Protein AF-A0A517SZT8-F1 (afdb_monomer_lite)

Organism: NCBI:txid2528025

Structure (mmCIF, N/CA/C/O backbone):
data_AF-A0A517SZT8-F1
#
_entry.id   AF-A0A517SZT8-F1
#
loop_
_atom_site.group_PDB
_atom_site.id
_atom_site.type_symbol
_atom_site.label_atom_id
_atom_site.label_alt_id
_atom_site.label_comp_id
_atom_site.label_asym_id
_atom_site.label_entity_id
_atom_site.label_seq_id
_atom_site.pdbx_PDB_ins_code
_atom_site.Cartn_x
_atom_site.Cartn_y
_atom_site.Cartn_z
_atom_site.occupancy
_atom_site.B_iso_or_equiv
_atom_site.auth_seq_id
_atom_site.auth_comp_id
_atom_site.auth_asym_id
_atom_site.auth_atom_id
_atom_site.pdbx_PDB_model_num
ATOM 1 N N . MET A 1 1 ? 9.123 15.012 -3.548 1.00 64.69 1 MET A N 1
ATOM 2 C CA . MET A 1 1 ? 8.126 13.946 -3.783 1.00 64.69 1 MET A CA 1
ATOM 3 C C . MET A 1 1 ? 8.316 13.418 -5.195 1.00 64.69 1 MET A C 1
ATOM 5 O O . MET A 1 1 ? 8.566 14.223 -6.085 1.00 64.69 1 MET A O 1
ATOM 9 N N . HIS A 1 2 ? 8.247 12.102 -5.385 1.00 80.44 2 HIS A N 1
ATOM 10 C CA . HIS A 1 2 ? 8.501 11.428 -6.664 1.00 80.44 2 HIS A CA 1
ATOM 11 C C . HIS A 1 2 ? 7.267 10.634 -7.092 1.00 80.44 2 HIS A C 1
ATOM 13 O O . HIS A 1 2 ? 6.489 10.201 -6.240 1.00 80.44 2 HIS A O 1
ATOM 19 N N . HIS A 1 3 ? 7.080 10.454 -8.399 1.00 83.38 3 HIS A N 1
ATOM 20 C CA . HIS A 1 3 ? 6.050 9.560 -8.914 1.00 83.38 3 HIS A CA 1
ATOM 21 C C . HIS A 1 3 ? 6.566 8.125 -8.902 1.00 83.38 3 HIS A C 1
ATOM 23 O O . HIS A 1 3 ? 7.719 7.869 -9.238 1.00 83.38 3 HIS A O 1
ATOM 29 N N . TYR A 1 4 ? 5.707 7.195 -8.517 1.00 83.50 4 TYR A N 1
ATOM 30 C CA . TYR A 1 4 ? 5.970 5.769 -8.494 1.00 83.50 4 TYR A CA 1
ATOM 31 C C . TYR A 1 4 ? 4.831 5.065 -9.207 1.00 83.50 4 TYR A C 1
ATOM 33 O O . TYR A 1 4 ? 3.664 5.303 -8.902 1.00 83.50 4 TYR A O 1
ATOM 41 N N . HIS A 1 5 ? 5.180 4.194 -10.138 1.00 83.50 5 HIS A N 1
ATOM 42 C CA . HIS A 1 5 ? 4.257 3.257 -10.740 1.00 83.50 5 HIS A CA 1
ATOM 43 C C . HIS A 1 5 ? 4.324 1.941 -9.970 1.00 83.50 5 HIS A C 1
ATOM 45 O O . HIS A 1 5 ? 5.411 1.412 -9.737 1.00 83.50 5 HIS A O 1
ATOM 51 N N . ILE A 1 6 ? 3.175 1.437 -9.543 1.00 84.62 6 ILE A N 1
ATOM 52 C CA . ILE A 1 6 ? 3.060 0.240 -8.720 1.00 84.62 6 ILE A CA 1
ATOM 53 C C . ILE A 1 6 ? 2.214 -0.768 -9.464 1.00 84.62 6 ILE A C 1
ATOM 55 O O . ILE A 1 6 ? 1.100 -0.451 -9.884 1.00 84.62 6 ILE A O 1
ATOM 59 N N . GLN A 1 7 ? 2.739 -1.980 -9.587 1.00 85.00 7 GLN A N 1
ATOM 60 C CA . GLN A 1 7 ? 2.054 -3.091 -10.227 1.00 85.00 7 GLN A CA 1
ATOM 61 C C . GLN A 1 7 ? 2.015 -4.301 -9.302 1.00 85.00 7 GLN A C 1
ATOM 63 O O . GLN A 1 7 ? 3.009 -4.648 -8.667 1.00 85.00 7 GLN A O 1
ATOM 68 N N . SER A 1 8 ? 0.859 -4.948 -9.205 1.00 79.94 8 SER A N 1
ATOM 69 C CA . SER A 1 8 ? 0.699 -6.200 -8.466 1.00 79.94 8 SER A CA 1
ATOM 70 C C . SER A 1 8 ? -0.482 -6.978 -9.024 1.00 79.94 8 SER A C 1
ATOM 72 O O . SER A 1 8 ? -1.626 -6.584 -8.832 1.00 79.94 8 SER A O 1
ATOM 74 N N . GLY A 1 9 ? -0.222 -8.077 -9.733 1.00 80.12 9 GLY A N 1
ATOM 75 C CA . GLY A 1 9 ? -1.284 -8.870 -10.358 1.00 80.12 9 GLY A CA 1
ATOM 76 C C . GLY A 1 9 ? -2.066 -8.050 -11.386 1.00 80.12 9 GLY A C 1
ATOM 77 O O . GLY A 1 9 ? -1.510 -7.691 -12.421 1.00 80.12 9 GLY A O 1
ATOM 78 N N . SER A 1 10 ? -3.338 -7.752 -11.098 1.00 77.06 10 SER A N 1
ATOM 79 C CA . SER A 1 10 ? -4.179 -6.867 -11.927 1.00 77.06 10 SER A CA 1
ATOM 80 C C . SER A 1 10 ? -4.264 -5.421 -11.418 1.00 77.06 10 SER A C 1
ATOM 82 O O . SER A 1 10 ? -4.901 -4.582 -12.056 1.00 77.06 10 SER A O 1
ATOM 84 N N . LEU A 1 11 ? -3.613 -5.106 -10.293 1.00 77.88 11 LEU A N 1
ATOM 85 C CA . LEU A 1 11 ? -3.454 -3.743 -9.791 1.00 77.88 11 LEU A CA 1
ATOM 86 C C . LEU A 1 11 ? -2.346 -3.026 -10.571 1.00 77.88 11 LEU A C 1
ATOM 88 O O . LEU A 1 11 ? -1.204 -3.484 -10.579 1.00 77.88 11 LEU A O 1
ATOM 92 N N . SER A 1 12 ? -2.663 -1.874 -11.162 1.00 80.75 12 SER A N 1
ATOM 93 C CA . SER A 1 12 ? -1.686 -0.943 -11.738 1.00 80.75 12 SER A CA 1
ATOM 94 C C . SER A 1 12 ? -2.081 0.473 -11.341 1.00 80.75 12 SER A C 1
ATOM 96 O O . SER A 1 12 ? -3.202 0.895 -11.620 1.00 80.75 12 SER A O 1
ATOM 98 N N . LEU A 1 13 ? -1.194 1.200 -10.664 1.00 80.19 13 LEU A N 1
ATOM 99 C CA . LEU A 1 13 ? -1.480 2.562 -10.212 1.00 80.19 13 LEU A CA 1
ATOM 100 C C . LEU A 1 13 ? -0.229 3.433 -10.194 1.00 80.19 13 LEU A C 1
ATOM 102 O O . LEU A 1 13 ? 0.882 2.944 -10.002 1.00 80.19 13 LEU A O 1
ATOM 106 N N . THR A 1 14 ? -0.425 4.739 -10.342 1.00 82.94 14 THR A N 1
ATOM 107 C CA . THR A 1 14 ? 0.643 5.734 -10.220 1.00 82.94 14 THR A CA 1
ATOM 108 C C . THR A 1 14 ? 0.364 6.619 -9.017 1.00 82.94 14 THR A C 1
ATOM 110 O O . THR A 1 14 ? -0.700 7.225 -8.925 1.00 82.94 14 THR A O 1
ATOM 113 N N . VAL A 1 15 ? 1.328 6.717 -8.107 1.00 83.81 15 VAL A N 1
ATOM 114 C CA . VAL A 1 15 ? 1.242 7.547 -6.900 1.00 83.81 15 VAL A CA 1
ATOM 115 C C . VAL A 1 15 ? 2.412 8.480 -6.765 1.00 83.81 15 VAL A C 1
ATOM 117 O O . VAL A 1 15 ? 3.541 8.152 -7.114 1.00 83.81 15 VAL A O 1
ATOM 120 N N . GLN A 1 16 ? 2.150 9.624 -6.150 1.00 84.62 16 GLN A N 1
ATOM 121 C CA . GLN A 1 16 ? 3.195 10.502 -5.670 1.00 84.62 16 GLN A CA 1
ATOM 122 C C . GLN A 1 16 ? 3.514 10.174 -4.206 1.00 84.62 16 GLN A C 1
ATOM 124 O O . GLN A 1 16 ? 2.635 10.215 -3.349 1.00 84.62 16 GLN A O 1
ATOM 129 N N . ALA A 1 17 ? 4.769 9.841 -3.914 1.00 85.25 17 ALA A N 1
ATOM 130 C CA . ALA A 1 17 ? 5.213 9.515 -2.562 1.00 85.25 17 ALA A CA 1
ATOM 131 C C . ALA A 1 17 ? 6.625 10.048 -2.286 1.00 85.25 17 ALA A C 1
ATOM 133 O O . ALA A 1 17 ? 7.356 10.480 -3.180 1.00 85.25 17 ALA A O 1
ATOM 134 N N . GLU A 1 18 ? 7.029 10.035 -1.019 1.00 84.50 18 GLU A N 1
ATOM 135 C CA . GLU A 1 18 ? 8.402 10.371 -0.621 1.00 84.50 18 GLU A CA 1
ATOM 136 C C . GLU A 1 18 ? 9.350 9.172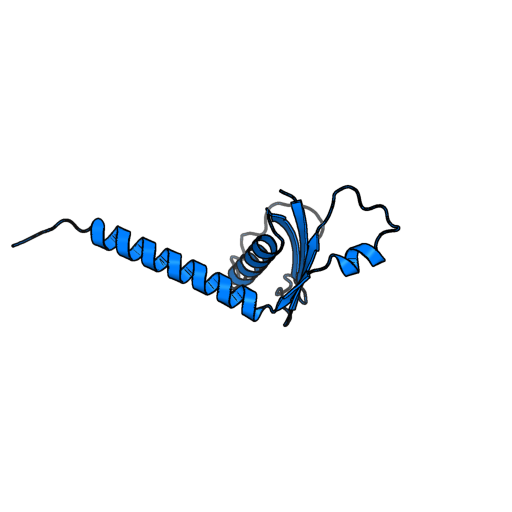 -0.739 1.00 84.50 18 GLU A C 1
ATOM 138 O O . GLU A 1 18 ? 10.542 9.357 -0.957 1.00 84.50 18 GLU A O 1
ATOM 143 N N . SER A 1 19 ? 8.827 7.946 -0.649 1.00 85.56 19 SER A N 1
ATOM 144 C CA . SER A 1 19 ? 9.595 6.707 -0.784 1.00 85.56 19 SER A CA 1
ATOM 145 C C . SER A 1 19 ? 8.775 5.614 -1.469 1.00 85.56 19 SER A C 1
ATOM 147 O O . SER A 1 19 ? 7.542 5.627 -1.415 1.00 85.56 19 SER A O 1
ATOM 149 N N . SER A 1 20 ? 9.461 4.633 -2.060 1.00 84.38 20 SER A N 1
ATOM 150 C CA . SER A 1 20 ? 8.845 3.441 -2.663 1.00 84.38 20 SER A CA 1
ATOM 151 C C . SER A 1 20 ? 7.987 2.656 -1.664 1.00 84.38 20 SER A C 1
ATOM 153 O O . SER A 1 20 ? 6.922 2.157 -2.014 1.00 84.38 20 SER A O 1
ATOM 155 N N . GLN A 1 21 ? 8.400 2.612 -0.396 1.00 85.56 21 GLN A N 1
ATOM 156 C CA . GLN A 1 21 ? 7.662 1.943 0.675 1.00 85.56 21 GLN A CA 1
ATOM 157 C C . GLN A 1 21 ? 6.339 2.649 1.009 1.00 85.56 21 GLN A C 1
ATOM 159 O O . GLN A 1 21 ? 5.311 1.992 1.154 1.00 85.56 21 GLN A O 1
ATOM 164 N N . LYS A 1 22 ? 6.333 3.989 1.068 1.00 86.06 22 LYS A N 1
ATOM 165 C CA . LYS A 1 22 ? 5.098 4.777 1.244 1.00 86.06 22 LYS A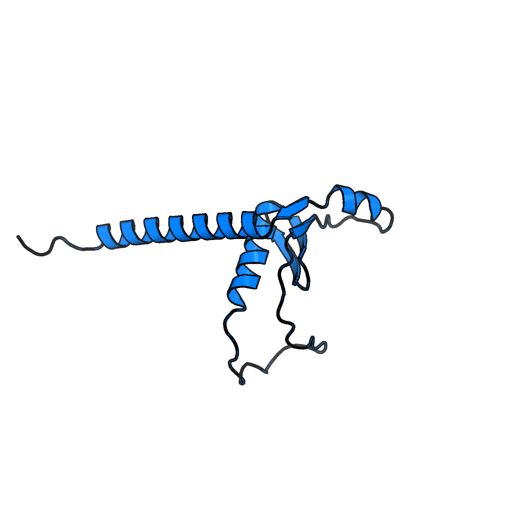 CA 1
ATOM 166 C C . LYS A 1 22 ? 4.154 4.603 0.055 1.00 86.06 22 LYS A C 1
ATOM 168 O O . LYS A 1 22 ? 2.946 4.487 0.242 1.00 86.06 22 LYS A O 1
ATOM 173 N N . ALA A 1 23 ? 4.715 4.538 -1.149 1.00 86.12 23 ALA A N 1
ATOM 174 C CA . ALA A 1 23 ? 3.963 4.274 -2.365 1.00 86.12 23 ALA A CA 1
ATO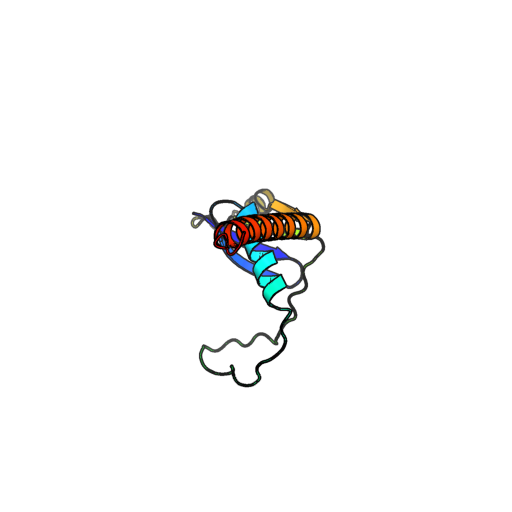M 175 C C . ALA A 1 23 ? 3.265 2.897 -2.290 1.00 86.12 23 ALA A C 1
ATOM 177 O O . ALA A 1 23 ? 2.055 2.806 -2.497 1.00 86.12 23 ALA A O 1
ATOM 178 N N . ALA A 1 24 ? 3.997 1.845 -1.903 1.00 86.19 24 ALA A N 1
ATOM 179 C CA . ALA A 1 24 ? 3.456 0.493 -1.732 1.00 86.19 24 ALA A CA 1
ATOM 180 C C . ALA A 1 24 ? 2.361 0.411 -0.656 1.00 86.19 24 ALA A C 1
ATOM 182 O O . ALA A 1 24 ? 1.339 -0.238 -0.867 1.00 86.19 24 ALA A O 1
ATOM 183 N N . LEU A 1 25 ? 2.537 1.096 0.478 1.00 87.56 25 LEU A N 1
ATOM 184 C CA . LEU A 1 25 ? 1.510 1.170 1.523 1.00 87.56 25 LEU A CA 1
ATOM 185 C C . LEU A 1 25 ? 0.220 1.819 1.014 1.00 87.56 25 LEU A C 1
ATOM 187 O O . LEU A 1 25 ? -0.868 1.341 1.326 1.00 87.56 25 LEU A O 1
ATOM 191 N N . TRP A 1 26 ? 0.331 2.875 0.204 1.00 85.69 26 TRP A N 1
ATOM 192 C CA . TRP A 1 26 ? -0.835 3.512 -0.408 1.00 85.69 26 TRP A CA 1
ATOM 193 C C . TRP A 1 26 ? -1.543 2.579 -1.396 1.00 85.69 26 TRP A C 1
ATOM 195 O O . TRP A 1 26 ? -2.770 2.516 -1.403 1.00 85.69 26 TRP A O 1
ATOM 205 N N . ALA A 1 27 ? -0.778 1.810 -2.178 1.00 85.12 27 ALA A N 1
ATOM 206 C CA . ALA A 1 27 ? -1.321 0.807 -3.090 1.00 85.12 27 ALA A CA 1
ATOM 207 C C . ALA A 1 27 ? -2.130 -0.274 -2.364 1.00 85.12 27 ALA A C 1
ATOM 209 O O . ALA A 1 27 ? -3.251 -0.582 -2.765 1.00 85.12 27 ALA A O 1
ATOM 210 N N . ILE A 1 28 ? -1.590 -0.809 -1.266 1.00 84.88 28 ILE A N 1
ATOM 211 C CA . ILE A 1 28 ? -2.299 -1.782 -0.427 1.00 84.88 28 ILE A CA 1
ATOM 212 C C . ILE A 1 28 ? -3.536 -1.163 0.208 1.00 84.88 28 ILE A C 1
ATOM 214 O O . ILE A 1 28 ? -4.601 -1.766 0.169 1.00 84.88 28 ILE A O 1
ATOM 218 N N . HIS A 1 29 ? -3.423 0.048 0.749 1.00 84.44 29 HIS A N 1
ATOM 219 C CA . HIS A 1 29 ? -4.563 0.742 1.330 1.00 84.44 29 HIS A CA 1
ATOM 220 C C . HIS A 1 29 ? -5.706 0.907 0.313 1.00 84.44 29 HIS A C 1
ATOM 222 O O . HIS A 1 29 ? -6.843 0.569 0.627 1.00 84.44 29 HIS A O 1
ATOM 228 N N . GLN A 1 30 ? -5.409 1.337 -0.919 1.00 81.00 30 GLN A N 1
ATOM 229 C CA . GLN A 1 30 ? -6.405 1.420 -1.994 1.00 81.00 30 GLN A CA 1
ATOM 230 C C . GLN A 1 30 ? -7.023 0.057 -2.323 1.00 81.00 30 GLN A C 1
ATOM 232 O O . GLN A 1 30 ? -8.243 -0.053 -2.415 1.00 81.00 30 GLN A O 1
ATOM 237 N N . ALA A 1 31 ? -6.208 -0.994 -2.441 1.00 78.00 31 ALA A N 1
ATOM 238 C CA . ALA A 1 31 ? -6.705 -2.342 -2.705 1.00 78.00 31 ALA A CA 1
ATOM 239 C C . ALA A 1 31 ? -7.605 -2.868 -1.569 1.00 78.00 31 ALA A C 1
ATOM 241 O O . ALA A 1 31 ? -8.624 -3.505 -1.825 1.00 78.00 31 ALA A O 1
ATOM 242 N N . MET A 1 32 ? -7.283 -2.562 -0.310 1.00 77.88 32 MET A N 1
ATOM 243 C CA . MET A 1 32 ? -8.094 -2.951 0.850 1.00 77.88 32 MET A CA 1
ATOM 244 C C . MET A 1 32 ? -9.401 -2.154 0.956 1.00 77.88 32 MET A C 1
ATOM 246 O O . MET A 1 32 ? -10.402 -2.688 1.431 1.00 77.88 32 MET A O 1
ATOM 250 N N . GLN A 1 33 ? -9.433 -0.913 0.463 1.00 73.62 33 GLN A N 1
ATOM 251 C CA . GLN A 1 33 ? -10.663 -0.117 0.373 1.00 73.62 33 GLN A CA 1
ATOM 252 C C . GLN A 1 33 ? -11.656 -0.647 -0.681 1.00 73.62 33 GLN A C 1
ATOM 254 O O . GLN A 1 33 ? -12.837 -0.310 -0.620 1.00 73.62 33 GLN A O 1
ATOM 259 N N . GLN A 1 34 ? -11.230 -1.513 -1.609 1.00 63.91 34 GLN A N 1
ATOM 260 C CA . GLN A 1 34 ? -12.099 -2.091 -2.648 1.00 63.91 34 GLN A CA 1
ATOM 261 C C . GLN A 1 34 ? -12.958 -3.281 -2.184 1.00 63.91 34 GLN A C 1
ATOM 263 O O . GLN A 1 34 ? -13.713 -3.839 -2.978 1.00 63.91 34 GLN A O 1
ATOM 268 N N . VAL A 1 35 ? -12.907 -3.659 -0.902 1.00 52.72 35 VAL A N 1
ATOM 269 C CA . VAL A 1 35 ? -13.693 -4.779 -0.340 1.00 52.72 35 VAL A CA 1
ATOM 270 C C . VAL A 1 35 ? -15.152 -4.384 -0.007 1.00 52.72 35 VAL A C 1
ATOM 272 O O . VAL A 1 35 ? -15.891 -5.164 0.586 1.00 52.72 35 VAL A O 1
ATOM 275 N N . LEU A 1 36 ? -15.633 -3.212 -0.440 1.00 39.09 36 LEU A N 1
ATOM 276 C CA . LEU A 1 36 ? -17.055 -2.839 -0.365 1.00 39.09 36 LEU A CA 1
ATOM 277 C C . LEU A 1 36 ? -17.716 -2.876 -1.755 1.00 39.09 36 LEU A C 1
ATOM 279 O O . LEU A 1 36 ? -17.538 -1.948 -2.548 1.00 39.09 36 LEU A O 1
ATOM 283 N N . PRO A 1 37 ? -18.512 -3.912 -2.082 1.00 43.94 37 PRO A N 1
ATOM 284 C CA . PRO A 1 37 ? -19.300 -3.905 -3.299 1.00 43.94 37 PRO A CA 1
ATOM 285 C C . PRO A 1 37 ? -20.604 -3.093 -3.157 1.00 43.94 37 PRO A C 1
ATOM 287 O O . PRO A 1 37 ? -21.519 -3.477 -2.438 1.00 43.94 37 PRO A O 1
ATOM 290 N N . ILE A 1 38 ? -20.684 -2.066 -4.015 1.00 41.62 38 ILE A N 1
ATOM 291 C CA . ILE A 1 38 ? -21.845 -1.643 -4.826 1.00 41.62 38 ILE A CA 1
ATOM 292 C C . ILE A 1 38 ? -22.883 -0.740 -4.135 1.00 41.62 38 ILE A C 1
ATOM 294 O O . ILE A 1 38 ? -23.929 -1.195 -3.684 1.00 41.62 38 ILE A O 1
ATOM 298 N N . ASP A 1 39 ? -22.673 0.574 -4.246 1.00 36.25 39 ASP A N 1
ATOM 299 C CA . ASP A 1 39 ? -23.793 1.467 -4.550 1.00 36.25 39 ASP A CA 1
ATOM 300 C C . ASP A 1 39 ? -24.035 1.411 -6.078 1.00 36.25 39 ASP A C 1
ATOM 302 O O . ASP A 1 39 ? -23.099 1.668 -6.847 1.00 36.25 39 ASP A O 1
ATOM 306 N N . PRO A 1 40 ? -25.222 0.996 -6.561 1.00 44.72 40 PRO A N 1
ATOM 307 C CA . PRO A 1 40 ? -25.537 0.978 -7.988 1.00 44.72 40 PRO A CA 1
ATOM 308 C C . PRO A 1 40 ? -25.858 2.373 -8.560 1.00 44.72 40 PRO A C 1
ATOM 310 O O . PRO A 1 40 ? -26.138 2.468 -9.750 1.00 44.72 40 PRO A O 1
ATOM 313 N N . ALA A 1 41 ? -25.836 3.446 -7.761 1.00 41.97 41 ALA A N 1
ATOM 314 C CA . ALA A 1 41 ? -26.196 4.799 -8.191 1.00 41.97 41 ALA A CA 1
ATOM 315 C C . ALA A 1 41 ? -24.999 5.752 -8.372 1.00 41.97 41 ALA A C 1
ATOM 317 O O . ALA A 1 41 ? -25.185 6.877 -8.829 1.00 41.97 41 ALA A O 1
ATOM 318 N N . ALA A 1 42 ? -23.765 5.320 -8.092 1.00 41.97 42 ALA A N 1
ATOM 319 C CA . ALA A 1 42 ? -22.561 6.124 -8.344 1.00 41.97 42 ALA A CA 1
ATOM 320 C C . ALA A 1 42 ? -22.071 6.062 -9.810 1.00 41.97 42 ALA A C 1
ATOM 322 O O . ALA A 1 42 ? -20.912 6.351 -10.100 1.00 41.97 42 ALA A O 1
ATOM 323 N N . GLU A 1 43 ? -22.946 5.694 -10.749 1.00 42.75 43 GLU A N 1
ATOM 324 C CA . GLU A 1 43 ? -22.722 5.895 -12.180 1.00 42.75 43 GLU A CA 1
ATOM 325 C C . GLU A 1 43 ? -23.131 7.316 -12.558 1.00 42.75 43 GLU A C 1
ATOM 327 O O . GLU A 1 43 ? -24.215 7.536 -13.087 1.00 42.75 43 GLU A O 1
ATOM 332 N N . SER A 1 44 ? -22.295 8.312 -12.275 1.00 43.78 44 SER A N 1
ATOM 333 C CA . SER A 1 44 ? -22.380 9.599 -12.969 1.00 43.78 44 SER A CA 1
ATOM 334 C C . SER A 1 44 ? -21.099 10.387 -12.780 1.00 43.78 44 SER A C 1
ATOM 336 O O . SER A 1 44 ? -20.680 10.654 -11.661 1.00 43.78 44 SER A O 1
ATOM 338 N N . THR A 1 45 ? -20.551 10.824 -13.912 1.00 40.12 45 THR A N 1
ATOM 339 C CA . THR A 1 45 ? -19.399 11.718 -14.088 1.00 40.12 45 THR A CA 1
ATOM 340 C C . THR A 1 45 ? -18.014 11.094 -13.891 1.00 40.12 45 THR A C 1
ATOM 342 O O . THR A 1 45 ? -17.397 11.242 -12.848 1.00 40.12 45 THR A O 1
ATOM 345 N N . GLN A 1 46 ? -17.461 10.495 -14.953 1.00 39.66 46 GLN A N 1
ATOM 346 C CA . GLN A 1 46 ? -16.405 11.130 -15.767 1.00 39.66 46 GLN A CA 1
ATOM 347 C C . GLN A 1 46 ? -15.832 10.161 -16.825 1.00 39.66 46 GLN A C 1
ATOM 349 O O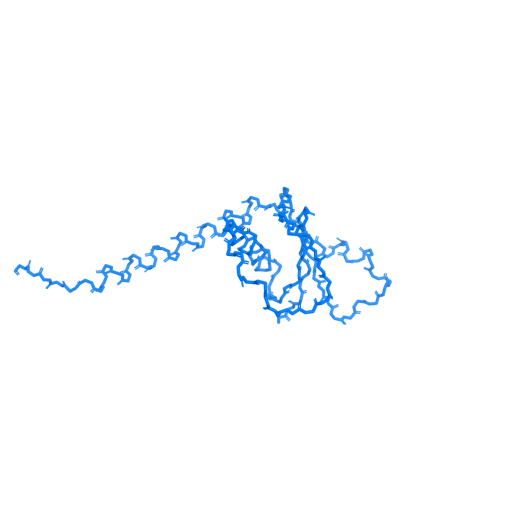 . GLN A 1 46 ? -15.372 9.080 -16.492 1.00 39.66 46 GLN A O 1
ATOM 354 N N . SER A 1 47 ? -15.871 10.627 -18.080 1.00 36.12 47 SER A N 1
ATOM 355 C CA . SER A 1 47 ? -15.061 10.282 -19.263 1.00 36.12 47 SER A CA 1
ATOM 356 C C . SER A 1 47 ? -14.856 8.817 -19.686 1.00 36.12 47 SER A C 1
ATOM 358 O O . SER A 1 47 ? -14.187 8.040 -19.020 1.00 36.12 47 SER A O 1
ATOM 360 N N . ASP A 1 48 ? -15.387 8.525 -20.881 1.00 37.28 48 ASP A N 1
ATOM 361 C CA . ASP A 1 48 ? -14.893 7.614 -21.930 1.00 37.28 48 ASP A CA 1
ATOM 362 C C . ASP A 1 48 ? -13.561 6.904 -21.620 1.00 37.28 48 ASP A C 1
ATOM 364 O O . ASP A 1 48 ? -12.496 7.460 -21.849 1.00 37.28 48 ASP A O 1
ATOM 368 N N . GLU A 1 49 ? -13.661 5.700 -21.053 1.00 37.44 49 GLU A N 1
ATOM 369 C CA . GLU A 1 49 ? -12.751 4.542 -21.119 1.00 37.44 49 GLU A CA 1
ATOM 370 C C . GLU A 1 49 ? -13.138 3.633 -19.944 1.00 37.44 49 GLU A C 1
ATOM 372 O O . GLU A 1 49 ? -12.604 3.710 -18.846 1.00 37.44 49 GLU A O 1
ATOM 377 N N . GLN A 1 50 ? -14.163 2.810 -20.140 1.00 42.25 50 GLN A N 1
ATOM 378 C CA . GLN A 1 50 ? -14.675 1.891 -19.128 1.00 42.25 50 GLN A CA 1
ATOM 379 C C . GLN A 1 50 ? -13.698 0.708 -18.963 1.00 42.25 50 GLN A C 1
ATOM 381 O O . GLN A 1 50 ? -13.631 -0.112 -19.882 1.00 42.25 50 GLN A O 1
ATOM 386 N N . PRO A 1 51 ? -12.992 0.497 -17.828 1.00 40.44 51 PRO A N 1
ATOM 387 C CA . PRO A 1 51 ? -12.574 -0.844 -17.497 1.00 40.44 51 PRO A CA 1
ATOM 388 C C . PRO A 1 51 ? -13.745 -1.483 -16.755 1.00 40.44 51 PRO A C 1
ATOM 390 O O . PRO A 1 51 ? -14.225 -0.997 -15.729 1.00 40.44 51 PRO A O 1
ATOM 393 N N . THR A 1 52 ? -14.224 -2.595 -17.298 1.00 39.19 52 THR A N 1
ATOM 394 C CA . THR A 1 52 ? -14.870 -3.681 -16.560 1.00 39.19 52 THR A CA 1
ATOM 395 C C . THR A 1 52 ? -14.414 -3.647 -15.105 1.00 39.19 52 THR A C 1
ATOM 397 O O . THR A 1 52 ? -13.206 -3.641 -14.893 1.00 39.19 52 THR A O 1
ATOM 400 N N . LYS A 1 53 ? -15.346 -3.571 -14.142 1.00 47.41 53 LYS A N 1
ATOM 401 C CA . LYS A 1 53 ? -15.113 -3.539 -12.684 1.00 47.41 53 LYS A CA 1
ATOM 402 C C . LYS A 1 53 ? -14.178 -4.696 -12.295 1.00 47.41 53 LYS A C 1
ATOM 404 O O . LYS A 1 53 ? -14.616 -5.796 -11.966 1.00 47.41 53 LYS A O 1
ATOM 409 N N . LEU A 1 54 ? -12.881 -4.482 -12.476 1.00 48.22 54 LEU A N 1
ATOM 410 C CA . LEU A 1 54 ? -11.861 -5.506 -12.401 1.00 48.22 54 LEU A CA 1
ATOM 411 C C . LEU A 1 54 ? -11.554 -5.583 -10.923 1.00 48.22 54 LEU A C 1
ATOM 413 O O . LEU A 1 54 ? -11.017 -4.634 -10.357 1.00 48.22 54 LEU A O 1
ATOM 417 N N . VAL A 1 55 ? -11.950 -6.682 -10.288 1.00 56.03 55 VAL A N 1
ATOM 418 C CA . VAL A 1 55 ? -11.447 -7.018 -8.960 1.00 56.03 55 VAL A CA 1
ATOM 419 C C . VAL A 1 55 ? -9.924 -6.922 -9.053 1.00 56.03 55 VAL A C 1
ATOM 421 O O . VAL A 1 55 ? -9.297 -7.672 -9.808 1.00 56.03 55 VAL A O 1
ATOM 424 N N . GLN A 1 56 ? -9.339 -5.932 -8.380 1.00 63.56 56 GLN A N 1
ATOM 425 C CA . GLN A 1 56 ? -7.897 -5.746 -8.387 1.00 63.56 56 GLN A CA 1
ATOM 426 C C . GLN A 1 56 ? -7.313 -6.826 -7.484 1.00 63.56 56 GLN A C 1
ATOM 428 O O . GLN A 1 56 ? -7.439 -6.795 -6.262 1.00 63.56 56 GLN A O 1
ATOM 433 N N . VAL A 1 57 ? -6.743 -7.846 -8.112 1.00 67.00 57 VAL A N 1
ATOM 434 C CA . VAL A 1 57 ? -6.120 -8.972 -7.438 1.00 67.00 57 VAL A CA 1
ATOM 435 C C . VAL A 1 57 ? -4.679 -8.584 -7.187 1.00 67.00 57 VAL A C 1
ATOM 437 O O . VAL A 1 57 ? -3.896 -8.436 -8.126 1.00 67.00 57 VAL A O 1
ATOM 440 N N . LEU A 1 58 ? -4.342 -8.441 -5.909 1.00 75.94 58 LEU A N 1
ATOM 441 C CA . LEU A 1 58 ? -2.959 -8.340 -5.472 1.00 75.94 58 LEU A CA 1
ATOM 442 C C . LEU A 1 58 ? -2.262 -9.678 -5.736 1.00 75.94 58 LEU A C 1
ATOM 444 O O . LEU A 1 58 ? -2.752 -10.734 -5.331 1.00 75.94 58 LEU A O 1
ATOM 448 N N . ALA A 1 59 ? -1.117 -9.637 -6.410 1.00 81.12 59 ALA A N 1
ATOM 449 C CA . ALA A 1 59 ? -0.245 -10.801 -6.528 1.00 81.12 59 ALA A CA 1
ATOM 450 C C . ALA A 1 59 ? 0.526 -11.032 -5.216 1.00 81.12 59 ALA A C 1
ATOM 452 O O . ALA A 1 59 ? 0.424 -10.250 -4.275 1.00 81.12 59 ALA A O 1
ATOM 453 N N . ASP A 1 60 ? 1.348 -12.082 -5.155 1.00 84.19 60 ASP A N 1
ATOM 454 C CA . ASP A 1 60 ? 2.261 -12.325 -4.023 1.00 84.19 60 ASP A CA 1
ATOM 455 C C . ASP A 1 60 ? 3.290 -11.189 -3.837 1.00 84.19 60 ASP A C 1
ATOM 457 O O . ASP A 1 60 ? 3.794 -10.948 -2.738 1.00 84.19 60 ASP A O 1
ATOM 461 N N . SER A 1 61 ? 3.572 -10.446 -4.911 1.00 85.19 61 SER A N 1
ATOM 462 C CA . SER A 1 61 ? 4.563 -9.371 -4.949 1.00 85.19 61 SER A CA 1
ATOM 463 C C . SER A 1 61 ? 3.980 -8.068 -5.514 1.00 85.19 61 SER A C 1
ATOM 465 O O . SER A 1 61 ? 3.130 -8.088 -6.407 1.00 85.19 61 SER A O 1
ATOM 467 N N . LEU A 1 62 ? 4.479 -6.933 -5.024 1.00 85.12 62 LEU A N 1
ATOM 468 C CA . LEU A 1 62 ? 4.312 -5.600 -5.598 1.00 85.12 62 LEU A CA 1
ATOM 469 C C . LEU A 1 62 ? 5.622 -5.165 -6.235 1.00 85.12 62 LEU A C 1
ATOM 471 O O . LEU A 1 62 ? 6.679 -5.216 -5.606 1.00 85.12 62 LEU A O 1
ATOM 475 N N . GLU A 1 63 ? 5.535 -4.671 -7.456 1.00 86.69 63 GLU A N 1
ATOM 476 C CA . GLU A 1 63 ? 6.637 -4.057 -8.176 1.00 86.69 63 GLU A CA 1
ATOM 477 C C . GLU A 1 63 ? 6.460 -2.543 -8.124 1.00 86.69 63 GLU A C 1
ATOM 479 O O . GLU A 1 63 ? 5.456 -2.012 -8.594 1.00 86.69 63 GLU A O 1
ATOM 484 N N . VAL A 1 64 ? 7.414 -1.843 -7.513 1.00 86.50 64 VAL A N 1
ATOM 485 C CA . VAL A 1 64 ? 7.399 -0.385 -7.365 1.00 86.50 64 VAL A CA 1
ATOM 486 C C . VAL A 1 64 ? 8.501 0.205 -8.226 1.00 86.50 64 VAL A C 1
ATOM 488 O O . VAL A 1 64 ? 9.687 0.046 -7.932 1.00 86.50 64 VAL A O 1
ATOM 491 N N . THR A 1 65 ? 8.106 0.914 -9.273 1.00 84.62 65 THR A N 1
ATOM 492 C CA . THR A 1 65 ? 9.013 1.550 -10.227 1.00 84.62 65 THR A CA 1
ATOM 493 C C . THR A 1 65 ? 8.985 3.063 -10.026 1.00 84.62 65 THR A C 1
ATOM 495 O O . THR A 1 65 ? 7.922 3.668 -10.175 1.00 84.62 65 THR A O 1
ATOM 498 N N . PRO A 1 66 ? 10.109 3.718 -9.695 1.00 82.38 66 PRO A N 1
ATOM 499 C CA . PRO A 1 66 ? 10.166 5.174 -9.667 1.00 82.38 66 PRO A CA 1
ATOM 500 C C . PRO A 1 66 ? 10.033 5.724 -11.093 1.00 82.38 66 PRO A C 1
ATOM 502 O O . PRO A 1 66 ? 10.818 5.393 -11.982 1.00 82.38 66 PRO A O 1
ATOM 505 N N . LEU A 1 67 ? 9.039 6.581 -11.303 1.00 74.31 67 LEU A N 1
ATOM 506 C CA . LEU A 1 67 ? 8.814 7.300 -12.547 1.00 74.31 67 LEU A CA 1
ATOM 507 C C . LEU A 1 67 ? 9.523 8.657 -12.448 1.00 74.31 67 LEU A C 1
ATOM 509 O O . LEU A 1 67 ? 8.926 9.679 -12.101 1.00 74.31 67 LEU A O 1
ATOM 513 N N . ASP A 1 68 ? 10.832 8.658 -12.704 1.00 67.19 68 ASP A N 1
ATOM 514 C CA . ASP A 1 68 ? 11.566 9.906 -12.916 1.00 67.19 68 ASP A CA 1
ATOM 515 C C . ASP A 1 68 ? 11.008 10.587 -14.173 1.00 67.19 68 ASP A C 1
ATOM 517 O O . ASP A 1 68 ? 10.953 9.980 -15.244 1.00 67.19 68 ASP A O 1
ATOM 521 N N . GLN A 1 69 ? 10.627 11.864 -14.067 1.00 56.12 69 GLN A N 1
ATOM 522 C CA . GLN A 1 69 ? 10.011 12.653 -15.153 1.00 56.12 69 GLN A CA 1
ATOM 523 C C . GLN A 1 69 ? 10.912 12.838 -16.403 1.00 56.12 69 GLN A C 1
ATOM 525 O O . GLN A 1 69 ? 10.534 13.544 -17.330 1.00 56.12 69 GLN A O 1
ATOM 530 N N . ALA A 1 70 ? 12.093 12.212 -16.451 1.00 50.94 70 ALA A N 1
ATOM 531 C CA . ALA A 1 70 ? 13.106 12.365 -17.497 1.00 50.94 70 ALA A CA 1
ATOM 532 C C . ALA A 1 70 ? 13.440 11.063 -18.262 1.00 50.94 70 ALA A C 1
ATOM 534 O O . ALA A 1 70 ? 14.423 11.021 -19.006 1.00 50.94 70 ALA A O 1
ATOM 535 N N . ALA A 1 71 ? 12.680 9.977 -18.084 1.00 50.47 71 ALA A N 1
ATOM 536 C CA . ALA A 1 71 ? 13.018 8.693 -18.698 1.00 50.47 71 ALA A CA 1
ATOM 537 C C . ALA A 1 71 ? 12.678 8.645 -20.204 1.00 50.47 71 ALA A C 1
ATOM 539 O O . ALA A 1 71 ? 11.580 8.280 -20.612 1.00 50.47 71 ALA A O 1
ATOM 540 N N . ALA A 1 72 ? 13.663 8.988 -21.039 1.00 50.62 72 ALA A N 1
ATOM 541 C CA . ALA A 1 72 ? 13.687 8.672 -22.467 1.00 50.62 72 ALA A CA 1
ATOM 542 C C . ALA A 1 72 ? 13.545 7.146 -22.718 1.00 50.62 72 ALA A C 1
ATOM 544 O O . ALA A 1 72 ? 14.007 6.349 -21.894 1.00 50.62 72 ALA A O 1
ATOM 545 N N . PRO A 1 73 ? 12.996 6.712 -23.874 1.00 53.84 73 PRO A N 1
ATOM 546 C CA . PRO A 1 73 ? 12.663 5.305 -24.162 1.00 53.84 73 PRO A CA 1
ATOM 547 C C . PRO A 1 73 ? 13.850 4.323 -24.119 1.00 53.84 73 PRO A C 1
ATOM 549 O O . PRO A 1 73 ? 13.647 3.118 -24.007 1.00 53.84 73 PRO A O 1
ATOM 552 N N . ALA A 1 74 ? 15.095 4.811 -24.144 1.00 54.41 74 ALA A N 1
ATOM 553 C CA . ALA A 1 74 ? 16.304 3.989 -2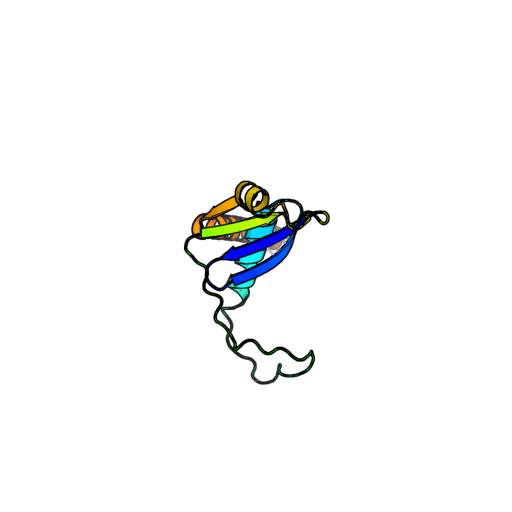4.052 1.00 54.41 74 ALA A CA 1
ATOM 554 C C . ALA A 1 74 ? 16.554 3.366 -22.657 1.00 54.41 74 ALA A C 1
ATOM 556 O O . ALA A 1 74 ? 17.460 2.550 -22.511 1.00 54.41 74 ALA A O 1
ATOM 557 N N . GLN A 1 75 ? 15.775 3.726 -21.629 1.00 54.34 75 GLN A N 1
ATOM 558 C CA . GLN A 1 75 ? 16.017 3.312 -20.239 1.00 54.34 75 GLN A CA 1
ATOM 559 C C . GLN A 1 75 ? 15.127 2.163 -19.737 1.00 54.34 75 GLN A C 1
ATOM 561 O O . GLN A 1 75 ? 15.134 1.881 -18.546 1.00 54.34 75 GLN A O 1
ATOM 566 N N . SER A 1 76 ? 14.392 1.453 -20.600 1.00 53.09 76 SER A N 1
ATOM 567 C CA . SER A 1 76 ? 13.526 0.331 -20.176 1.00 53.09 76 SER A CA 1
ATOM 568 C C . SER A 1 76 ? 14.273 -0.769 -19.389 1.00 53.09 76 SER A C 1
ATOM 570 O O . SER A 1 76 ? 13.757 -1.278 -18.393 1.00 53.09 76 SER A O 1
ATOM 572 N N . LEU A 1 77 ? 15.531 -1.054 -19.748 1.00 55.75 77 LEU A N 1
ATOM 573 C CA . LEU A 1 77 ? 16.410 -1.945 -18.973 1.00 55.75 77 LEU A CA 1
ATOM 574 C C . LEU A 1 77 ? 16.802 -1.348 -17.610 1.00 55.75 77 LEU A C 1
ATOM 576 O O . LEU A 1 77 ? 16.748 -2.043 -16.602 1.00 55.75 77 LEU A O 1
ATOM 580 N N . ALA A 1 78 ? 17.108 -0.049 -17.552 1.00 57.97 78 ALA A N 1
ATOM 581 C CA . ALA A 1 78 ? 17.454 0.646 -16.309 1.00 57.97 78 ALA A CA 1
ATOM 582 C C . ALA A 1 78 ? 16.247 0.827 -15.364 1.00 57.97 78 ALA A C 1
ATOM 584 O O . ALA A 1 78 ? 16.407 0.878 -14.146 1.00 57.97 78 ALA A O 1
ATOM 585 N N . LEU A 1 79 ? 15.025 0.896 -15.902 1.00 60.59 79 LEU A N 1
ATOM 586 C CA . LEU A 1 79 ? 13.791 0.907 -15.111 1.00 60.59 79 LEU A CA 1
ATOM 587 C C . LEU A 1 79 ? 13.585 -0.429 -14.386 1.00 60.59 79 LEU A C 1
ATOM 589 O O . LEU A 1 79 ? 13.174 -0.431 -13.226 1.00 60.59 79 LEU A O 1
ATOM 593 N N . SER A 1 80 ? 13.950 -1.548 -15.023 1.00 60.38 80 SER A N 1
ATOM 594 C CA . SER A 1 80 ? 13.898 -2.876 -14.396 1.00 60.38 80 SER A CA 1
ATOM 595 C C . SER A 1 80 ? 14.851 -2.976 -13.198 1.00 60.38 80 SER A C 1
ATOM 597 O O . SER A 1 80 ? 14.484 -3.546 -12.176 1.00 60.38 80 SER A O 1
ATOM 599 N N . GLU A 1 81 ? 16.035 -2.354 -13.265 1.00 64.12 81 GLU A N 1
ATOM 600 C CA . GLU A 1 81 ? 16.988 -2.309 -12.140 1.00 64.12 81 GLU A CA 1
ATOM 601 C C . GLU A 1 81 ? 16.528 -1.401 -10.989 1.00 64.12 81 GLU A C 1
ATOM 603 O O . GLU A 1 81 ? 16.874 -1.624 -9.831 1.00 64.12 81 GLU A O 1
ATOM 608 N N . ARG A 1 82 ? 15.725 -0.377 -11.293 1.00 69.44 82 ARG A N 1
ATOM 609 C CA . ARG A 1 82 ? 15.142 0.532 -10.292 1.00 69.44 82 ARG A CA 1
ATOM 610 C C . ARG A 1 82 ? 13.834 0.014 -9.699 1.00 69.44 82 ARG A C 1
ATOM 612 O O . ARG A 1 82 ? 13.300 0.623 -8.771 1.00 69.44 82 ARG A O 1
ATOM 619 N N . THR A 1 83 ? 13.311 -1.085 -10.233 1.00 80.12 83 THR A N 1
ATOM 620 C CA . THR A 1 83 ? 12.069 -1.692 -9.767 1.00 80.12 83 THR A CA 1
ATOM 621 C C . THR A 1 83 ? 12.324 -2.405 -8.447 1.00 80.12 83 THR A C 1
ATOM 623 O O . THR A 1 83 ? 13.047 -3.397 -8.374 1.00 80.12 83 THR A O 1
ATOM 626 N N . THR A 1 84 ? 11.711 -1.904 -7.380 1.00 85.06 84 THR A N 1
ATOM 627 C CA . THR A 1 84 ? 11.767 -2.552 -6.069 1.00 85.06 84 THR A CA 1
ATOM 628 C C . THR A 1 84 ? 10.627 -3.553 -5.962 1.00 85.06 84 THR A C 1
ATOM 630 O O . THR A 1 84 ? 9.463 -3.166 -6.051 1.00 85.06 84 THR A O 1
ATOM 633 N N . LYS A 1 85 ? 10.950 -4.831 -5.744 1.00 86.44 85 LYS A N 1
ATOM 634 C CA . LYS A 1 85 ? 9.947 -5.866 -5.464 1.00 86.44 85 LYS A CA 1
ATOM 635 C C . LYS A 1 85 ? 9.735 -6.002 -3.961 1.00 86.44 85 LYS A C 1
ATOM 637 O O . LYS A 1 85 ? 10.684 -6.242 -3.219 1.00 86.44 85 LYS A O 1
ATOM 642 N N . LEU A 1 86 ? 8.493 -5.862 -3.520 1.00 87.44 86 LEU A N 1
ATOM 643 C CA . LEU A 1 86 ? 8.070 -6.031 -2.131 1.00 87.44 86 LEU A CA 1
ATOM 644 C C . LEU A 1 86 ? 7.069 -7.179 -2.062 1.00 87.44 86 LEU A C 1
ATOM 646 O O . LEU A 1 86 ? 6.238 -7.309 -2.955 1.00 87.44 86 LEU A O 1
ATOM 650 N N . ARG A 1 87 ? 7.104 -8.012 -1.019 1.00 88.75 87 ARG A N 1
ATOM 651 C CA . ARG A 1 87 ? 6.047 -9.016 -0.850 1.00 88.75 87 ARG A CA 1
ATOM 652 C C . ARG A 1 87 ? 4.782 -8.358 -0.336 1.00 88.75 87 ARG A C 1
ATOM 654 O O . ARG A 1 87 ? 4.820 -7.596 0.630 1.00 88.75 87 ARG A O 1
ATOM 661 N N . THR A 1 88 ? 3.659 -8.697 -0.948 1.00 87.69 88 THR A N 1
ATOM 662 C CA . THR A 1 88 ? 2.350 -8.129 -0.618 1.00 87.69 88 THR A CA 1
ATOM 663 C C . THR A 1 88 ? 2.013 -8.319 0.847 1.00 87.69 88 THR A C 1
ATOM 665 O O . THR A 1 88 ? 1.621 -7.365 1.511 1.00 87.69 88 THR A O 1
ATOM 668 N N . MET A 1 89 ? 2.260 -9.510 1.390 1.00 88.19 89 MET A N 1
ATOM 669 C CA . MET A 1 89 ? 2.005 -9.790 2.804 1.00 88.19 89 MET A CA 1
ATOM 670 C C . MET A 1 89 ? 2.890 -8.974 3.755 1.00 88.19 89 MET A C 1
ATOM 672 O O . MET A 1 89 ? 2.422 -8.590 4.823 1.00 88.19 89 MET A O 1
ATOM 676 N N . ASP A 1 90 ? 4.131 -8.651 3.371 1.00 89.31 90 ASP A N 1
ATOM 677 C CA . ASP A 1 90 ? 5.013 -7.814 4.195 1.00 89.31 90 ASP A CA 1
ATOM 678 C C . ASP A 1 90 ? 4.485 -6.369 4.266 1.00 89.31 90 ASP A C 1
ATOM 680 O O . ASP A 1 90 ? 4.468 -5.763 5.341 1.00 89.31 90 ASP A O 1
ATOM 684 N N . VAL A 1 91 ? 3.987 -5.837 3.143 1.00 87.94 91 VAL A N 1
ATOM 685 C CA . VAL A 1 91 ? 3.391 -4.491 3.076 1.00 87.94 91 VAL A CA 1
ATOM 686 C C . VAL A 1 91 ? 2.032 -4.446 3.785 1.00 87.94 91 VAL A C 1
ATOM 688 O O . VAL A 1 91 ? 1.755 -3.493 4.511 1.00 87.94 91 VAL A O 1
ATOM 691 N N . VAL A 1 92 ? 1.204 -5.487 3.644 1.00 87.50 92 VAL A N 1
ATOM 692 C CA . VAL A 1 92 ? -0.069 -5.627 4.378 1.00 87.50 92 VAL A CA 1
ATOM 693 C C . VAL A 1 92 ? 0.170 -5.700 5.885 1.00 87.50 92 VAL A C 1
ATOM 695 O O . VAL A 1 92 ? -0.534 -5.037 6.647 1.00 87.50 92 VAL A O 1
ATOM 698 N N . ARG A 1 93 ? 1.186 -6.448 6.335 1.00 90.25 93 ARG A N 1
ATOM 699 C CA . ARG A 1 93 ? 1.562 -6.484 7.754 1.00 90.25 93 ARG A CA 1
ATOM 700 C C . ARG A 1 93 ? 1.952 -5.095 8.250 1.00 90.25 93 ARG A C 1
ATOM 702 O O . ARG A 1 93 ? 1.434 -4.662 9.272 1.00 90.25 93 ARG A O 1
ATOM 709 N N . GLN A 1 94 ? 2.804 -4.382 7.512 1.00 89.19 94 GLN A N 1
ATOM 710 C CA . GLN A 1 94 ? 3.203 -3.020 7.877 1.00 89.19 94 GLN A CA 1
ATOM 711 C C . GLN A 1 94 ? 1.999 -2.063 7.940 1.00 89.19 94 GLN A C 1
ATOM 713 O O . GLN A 1 94 ? 1.914 -1.227 8.840 1.00 89.19 94 GLN A O 1
ATOM 718 N N . TRP A 1 95 ? 1.052 -2.194 7.009 1.00 89.75 95 TRP A N 1
ATOM 719 C CA . TRP A 1 95 ? -0.198 -1.437 7.036 1.00 89.75 95 TRP A CA 1
ATOM 720 C C . TRP A 1 95 ? -1.030 -1.752 8.291 1.00 89.75 95 TRP A C 1
ATOM 722 O O . TRP A 1 95 ? -1.486 -0.832 8.970 1.00 89.75 95 TRP A O 1
ATOM 732 N N . SER A 1 96 ? -1.167 -3.033 8.648 1.00 87.62 96 SER A N 1
ATOM 733 C CA . SER A 1 96 ? -1.900 -3.468 9.844 1.00 87.62 96 SER A CA 1
ATOM 734 C C . SER A 1 96 ? -1.241 -2.982 11.137 1.00 87.62 96 SER A C 1
ATOM 736 O O . SER A 1 96 ? -1.936 -2.516 12.036 1.00 87.62 96 SER A O 1
ATOM 738 N N . GLU A 1 97 ? 0.090 -3.018 11.222 1.00 90.88 97 GLU A N 1
ATOM 739 C CA . GLU A 1 97 ? 0.845 -2.483 12.361 1.00 90.88 97 GLU A CA 1
ATOM 740 C C . GLU A 1 97 ? 0.624 -0.975 12.534 1.00 90.88 97 GLU A C 1
ATOM 742 O O . GLU A 1 97 ? 0.445 -0.504 13.659 1.00 90.88 97 GLU A O 1
ATOM 747 N N . MET A 1 98 ? 0.589 -0.218 11.432 1.00 88.75 98 MET A N 1
ATOM 748 C CA . MET A 1 98 ? 0.289 1.214 11.456 1.00 88.75 98 MET A CA 1
ATOM 749 C C . MET A 1 98 ? -1.141 1.478 11.935 1.00 88.75 98 MET A C 1
ATOM 751 O O . MET A 1 98 ? -1.344 2.354 12.773 1.00 88.75 98 MET A O 1
ATOM 755 N N . PHE A 1 99 ? -2.120 0.713 11.449 1.00 86.56 99 PHE A N 1
ATOM 756 C CA . PHE A 1 99 ? -3.510 0.856 11.882 1.00 86.56 99 PHE A CA 1
ATOM 757 C C . PHE A 1 99 ? -3.676 0.516 13.369 1.00 86.56 99 PHE A C 1
ATOM 759 O O . PHE A 1 99 ? -4.227 1.314 14.119 1.00 86.56 99 PHE A O 1
ATOM 766 N N . ALA A 1 100 ? -3.083 -0.586 13.831 1.00 89.94 100 ALA A N 1
ATOM 767 C CA . ALA A 1 100 ? -3.084 -0.958 15.246 1.00 89.94 100 ALA A CA 1
ATOM 768 C C . ALA A 1 100 ? -2.386 0.092 16.131 1.00 89.94 100 ALA A C 1
ATOM 770 O O . ALA A 1 100 ? -2.782 0.321 17.274 1.00 89.94 100 ALA A O 1
ATOM 771 N N . ALA A 1 101 ? -1.333 0.747 15.629 1.00 89.81 101 ALA A N 1
ATOM 772 C CA . ALA A 1 101 ? -0.699 1.860 16.331 1.00 89.81 101 ALA A CA 1
ATOM 773 C C . ALA A 1 101 ? -1.633 3.078 16.432 1.00 89.81 101 ALA A C 1
ATOM 775 O O . ALA A 1 101 ? -1.708 3.688 17.498 1.00 89.81 101 ALA A O 1
ATOM 776 N N . LEU A 1 102 ? -2.370 3.403 15.364 1.00 89.44 102 LEU A N 1
ATOM 777 C CA . LEU A 1 102 ? -3.375 4.470 15.375 1.00 89.44 102 LEU A CA 1
ATOM 778 C C . LEU A 1 102 ? -4.527 4.159 16.340 1.00 89.44 102 LEU A C 1
ATOM 780 O O . LEU A 1 102 ? -4.899 5.034 17.115 1.00 89.44 102 LEU A O 1
ATOM 784 N N . GLU A 1 103 ? -5.028 2.923 16.371 1.00 89.31 103 GLU A N 1
ATOM 785 C CA . GLU A 1 103 ? -6.069 2.492 17.320 1.00 89.31 103 GLU A CA 1
ATOM 786 C C . GLU A 1 103 ? -5.610 2.620 18.777 1.00 89.31 103 GLU A C 1
ATOM 788 O O . GLU A 1 103 ? -6.362 3.074 19.637 1.00 89.31 103 GLU A O 1
ATOM 793 N N . ARG A 1 104 ? -4.349 2.280 19.072 1.00 89.81 104 ARG A N 1
ATOM 794 C CA . ARG A 1 104 ? -3.779 2.483 20.415 1.00 89.81 104 ARG A CA 1
ATOM 795 C C . ARG A 1 104 ? -3.710 3.960 20.785 1.00 89.81 104 ARG A C 1
ATOM 797 O O . ARG A 1 104 ? -4.022 4.308 21.919 1.00 89.81 104 ARG A O 1
ATOM 804 N N . LEU A 1 105 ? -3.312 4.824 19.850 1.00 90.75 105 LEU A N 1
ATOM 805 C CA . LEU A 1 105 ? -3.292 6.270 20.079 1.00 90.75 105 LEU A CA 1
ATOM 806 C C . LEU A 1 105 ? -4.705 6.821 20.293 1.00 90.75 105 LEU A C 1
ATOM 808 O O . LEU A 1 105 ? -4.903 7.617 21.207 1.00 90.75 105 LEU A O 1
ATOM 812 N N . GLN A 1 106 ? -5.683 6.365 19.510 1.00 87.94 106 GLN A N 1
ATOM 813 C CA . GLN A 1 106 ? -7.086 6.720 19.706 1.00 87.94 106 GLN A CA 1
ATOM 814 C C . GLN A 1 106 ? -7.579 6.278 21.089 1.00 87.94 106 GLN A C 1
ATOM 816 O O . GLN A 1 106 ? -8.117 7.098 21.823 1.00 87.94 106 GLN A O 1
ATOM 821 N N . SER A 1 107 ? -7.320 5.030 21.483 1.00 88.56 107 SER A N 1
ATOM 822 C CA . SER A 1 107 ? -7.737 4.498 22.785 1.00 88.56 107 SER A CA 1
ATOM 823 C C . SER A 1 107 ? -7.134 5.281 23.955 1.00 88.56 107 SER A C 1
ATOM 825 O O . SER A 1 107 ? -7.816 5.525 24.952 1.00 88.56 107 SER A O 1
ATOM 827 N N . LEU A 1 108 ? -5.880 5.727 23.834 1.00 89.81 108 LEU A N 1
ATOM 828 C CA . LEU A 1 108 ? -5.250 6.585 24.839 1.00 89.81 108 LEU A CA 1
ATOM 829 C C . LEU A 1 108 ? -5.918 7.965 24.913 1.00 89.81 108 LEU A C 1
ATOM 831 O O . LEU A 1 108 ? -6.149 8.460 26.012 1.00 89.81 108 LEU A O 1
ATOM 835 N N . LEU A 1 109 ? -6.275 8.559 23.772 1.00 86.19 109 LEU A N 1
ATOM 836 C CA . LEU A 1 109 ? -6.982 9.844 23.717 1.00 86.19 109 LEU A CA 1
ATOM 837 C C . LEU A 1 109 ? -8.420 9.751 24.252 1.00 86.19 109 LEU A C 1
ATOM 839 O O . LEU A 1 109 ? -8.885 10.665 24.932 1.00 86.19 109 LEU A O 1
ATOM 843 N N . GLU A 1 110 ? -9.122 8.653 23.975 1.00 82.56 110 GLU A N 1
ATOM 844 C CA . GLU A 1 110 ? -10.471 8.385 24.492 1.00 82.56 110 GLU A CA 1
ATOM 845 C C . GLU A 1 110 ? -10.451 8.142 26.005 1.00 82.56 110 GLU A C 1
ATOM 847 O O . GLU A 1 110 ? -11.324 8.633 26.718 1.00 82.56 110 GLU A O 1
ATOM 852 N N . THR A 1 111 ? -9.419 7.454 26.506 1.00 74.56 111 THR A N 1
ATOM 853 C CA . THR A 1 111 ? -9.216 7.232 27.946 1.00 74.56 111 THR A CA 1
ATOM 854 C C . THR A 1 111 ? -8.901 8.539 28.683 1.00 74.56 111 THR A C 1
ATOM 856 O O . THR A 1 111 ? -9.411 8.751 29.779 1.00 74.56 111 THR A O 1
ATOM 859 N N . ASP A 1 112 ? -8.110 9.436 28.084 1.00 64.19 112 ASP A N 1
ATOM 860 C CA . ASP A 1 112 ? -7.777 10.753 28.658 1.00 64.19 112 ASP A CA 1
ATOM 861 C C . ASP A 1 112 ? -8.966 11.736 28.611 1.00 64.19 112 ASP A C 1
ATOM 863 O O . A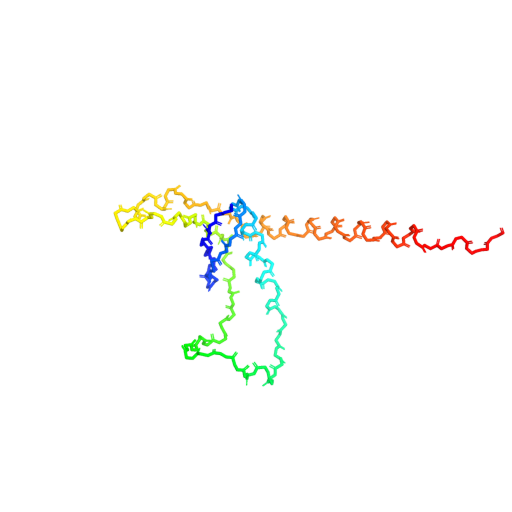SP A 1 112 ? -9.124 12.592 29.479 1.00 64.19 112 ASP A O 1
ATOM 867 N N . SER A 1 113 ? -9.862 11.569 27.631 1.00 59.78 113 SER A N 1
ATOM 868 C CA . SER A 1 113 ? -11.066 12.395 27.462 1.00 59.78 113 SER A CA 1
ATOM 869 C C . SER A 1 113 ? -12.246 11.981 28.350 1.00 59.78 113 SER A C 1
ATOM 871 O O . SER A 1 113 ? -13.282 12.649 28.323 1.00 59.78 113 SER A O 1
ATOM 873 N N . GLN A 1 114 ? -12.135 10.904 29.134 1.00 47.09 114 GLN A N 1
ATOM 874 C CA . GLN A 1 114 ? -13.182 10.505 30.071 1.00 47.09 114 GLN A CA 1
ATOM 875 C C . GLN A 1 114 ? -13.025 11.316 31.371 1.00 47.09 114 GLN A C 1
ATOM 877 O O . GLN A 1 114 ? -12.098 11.057 32.141 1.00 47.09 114 GLN A O 1
ATOM 882 N N . PRO A 1 115 ? -13.897 12.310 31.658 1.00 50.75 115 PRO A N 1
ATOM 883 C CA . PRO A 1 115 ? -13.787 13.062 32.894 1.00 50.75 115 PRO A CA 1
ATOM 884 C C . PRO A 1 115 ? -14.004 12.100 34.056 1.00 50.75 115 PRO A C 1
ATOM 886 O O . PRO A 1 115 ? -14.907 11.260 34.022 1.00 50.75 115 PRO A O 1
ATOM 889 N N . ALA A 1 116 ? -13.179 12.250 35.088 1.00 54.84 116 ALA A N 1
ATOM 890 C CA . ALA A 1 116 ? -13.377 11.652 36.395 1.00 54.84 116 ALA A CA 1
ATOM 891 C C . ALA A 1 116 ? -14.764 12.045 36.934 1.00 54.84 116 ALA A C 1
ATOM 893 O O . ALA A 1 116 ? -14.928 13.050 37.623 1.00 54.84 116 ALA A O 1
ATOM 894 N N . VAL A 1 117 ? -15.788 11.272 36.582 1.00 61.12 117 VAL A N 1
ATOM 895 C CA . VAL A 1 117 ? -17.087 11.305 37.236 1.00 61.12 117 VAL A CA 1
ATOM 896 C C . VAL A 1 117 ? -17.075 10.221 38.298 1.00 61.12 117 VAL A C 1
ATOM 898 O O . VAL A 1 117 ? -17.006 9.033 37.995 1.00 61.12 117 VAL A O 1
ATOM 901 N N . ALA A 1 118 ? -17.219 10.711 39.527 1.00 51.84 118 ALA A N 1
ATOM 902 C CA . ALA A 1 118 ? -17.625 10.019 40.740 1.00 51.84 118 ALA A CA 1
ATOM 903 C C . ALA A 1 118 ? -16.580 9.125 41.428 1.00 51.84 118 ALA A C 1
ATOM 905 O O . ALA A 1 118 ? -16.491 7.925 41.178 1.00 51.84 118 ALA A O 1
ATOM 906 N N . ALA A 1 119 ? -15.912 9.713 42.423 1.00 40.88 119 ALA A N 1
ATOM 907 C CA . ALA A 1 119 ? -15.991 9.235 43.807 1.00 40.88 119 ALA A CA 1
ATOM 908 C C . ALA A 1 119 ? -15.766 10.408 44.771 1.00 40.88 119 ALA A C 1
ATOM 910 O O . ALA A 1 119 ? -14.743 11.108 44.606 1.00 40.88 119 ALA A O 1
#

Foldseek 3Di:
DFWKWKDFQQDTDIDDDPDLLVVLLVSLVVLVVPPDDDDPPPPDDDDDDDDDPDNRDGHQKMWIFTDDVPDDPVCPVVSVVRIDIDGNVVSVVVNVVVVVVVVVVVVVVVVVPDPPDDD

Sequence (119 aa):
MHHYHIQSGSLSLTVQAESSQKAALWAIHQAMQQVLPIDPAAESTQSDEQPTKLVQVLADSLEVTPLDQAAAPAQSLALSERTTKLRTMDVVRQWSEMFAALERLQSLLETDSQPAVAA

Secondary structure (DSSP, 8-state):
-EEEEEEETTEEEEEEESSHHHHHHHHHHHHHHTT----TT---S--S-----------SEEEEEEE-TT--GGGHHHHHHH-EEEEHHHHHHHHHHHHHHHHHHHHHHHHHTS-----

Radius of gyration: 19.54 Å; chains: 1; bounding box: 44×26×68 Å

pLDDT: mean 71.07, std 17.97, range [36.12, 90.88]